Protein AF-E1SP85-F1 (afdb_monomer_lite)

Organism: Ferrimonas balearica (strain DSM 9799 / CCM 4581 / KCTC 23876 / PAT) (NCBI:txid550540)

pLDDT: mean 73.95, std 17.88, range [37.81, 93.0]

Secondary structure (DSSP, 8-state):
---------EEEEEEPSSS-EEEEEE-TTS-EEEEEEESSHHHHHHHHHHTTPEEEE-PPPGGGTTTSS---

Foldseek 3Di:
DDDPLQQFAAWEKDDDPDAKIKIFGAHPVRDTPDIDIDSHPVVSCVVCVVSVHDYDYDDDPCVVVVVVPDDD

Sequence (72 aa):
MFGIKKRAQTGAIWSLEGDLYIARAYGADGNLVEQKQCPCLRQARDWLTDQGADPIDFHPSGAYFEMCGHDQ

Structure (mmCIF, N/CA/C/O backbone):
data_AF-E1SP85-F1
#
_entry.id   AF-E1SP85-F1
#
loop_
_atom_site.group_PDB
_atom_site.id
_atom_site.type_symbol
_atom_site.label_atom_id
_atom_site.label_alt_id
_atom_site.label_comp_id
_atom_site.label_asym_id
_atom_site.label_entity_id
_atom_site.label_seq_id
_atom_site.pdbx_PDB_ins_code
_atom_site.Cartn_x
_atom_site.Cartn_y
_atom_site.Cartn_z
_atom_site.occupancy
_atom_site.B_iso_or_equiv
_atom_site.auth_seq_id
_atom_site.auth_comp_id
_atom_site.auth_asym_id
_atom_site.aut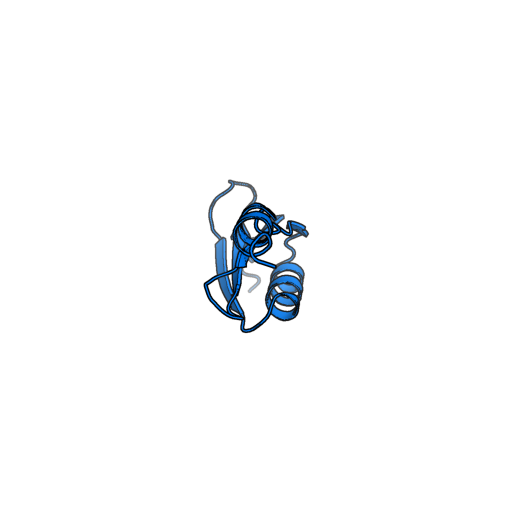h_atom_id
_atom_site.pdbx_PDB_model_num
ATOM 1 N N . MET A 1 1 ? -4.192 2.217 29.041 1.00 37.81 1 MET A N 1
ATOM 2 C CA . MET A 1 1 ? -4.247 3.426 28.194 1.00 37.81 1 MET A CA 1
ATOM 3 C C . MET A 1 1 ? -4.413 2.956 26.75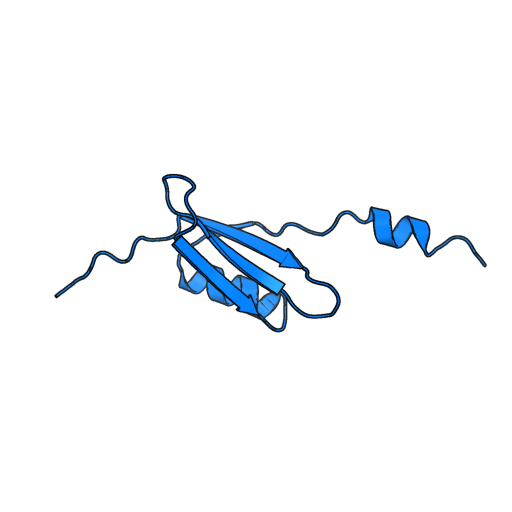0 1.00 37.81 1 MET A C 1
ATOM 5 O O . MET A 1 1 ? -3.426 2.666 26.094 1.00 37.81 1 MET A O 1
ATOM 9 N N . PHE A 1 2 ? -5.651 2.733 26.299 1.00 41.19 2 PHE A N 1
ATOM 10 C CA . PHE A 1 2 ? -5.934 2.269 24.934 1.00 41.19 2 PHE A CA 1
ATOM 11 C C . PHE A 1 2 ? -6.261 3.488 24.075 1.00 41.19 2 PHE A C 1
ATOM 13 O O . PHE A 1 2 ? -7.406 3.929 24.021 1.00 41.19 2 PHE A O 1
ATOM 20 N N . GLY A 1 3 ? -5.233 4.074 23.458 1.00 42.97 3 GLY A N 1
ATOM 21 C CA . GLY A 1 3 ? -5.441 5.027 22.375 1.00 42.97 3 GLY A CA 1
ATOM 22 C C . GLY A 1 3 ? -6.162 4.299 21.248 1.00 42.97 3 GLY A C 1
ATOM 23 O O . GLY A 1 3 ? -5.701 3.247 20.803 1.00 42.97 3 GLY A O 1
ATOM 24 N N . ILE A 1 4 ? -7.318 4.812 20.839 1.00 46.81 4 ILE A N 1
ATOM 25 C CA . ILE A 1 4 ? -8.087 4.277 19.718 1.00 46.81 4 ILE A CA 1
ATOM 26 C C . ILE A 1 4 ? -7.192 4.433 18.484 1.00 46.81 4 ILE A C 1
ATOM 28 O O . ILE A 1 4 ? -7.101 5.521 17.917 1.00 46.81 4 ILE A O 1
ATOM 32 N N . LYS A 1 5 ? -6.465 3.376 18.097 1.00 54.09 5 LYS A N 1
ATOM 33 C CA . LYS A 1 5 ? -5.795 3.342 16.795 1.00 54.09 5 LYS A CA 1
ATOM 34 C C . LYS A 1 5 ? -6.907 3.510 15.768 1.00 54.09 5 LYS A C 1
ATOM 36 O O . LYS A 1 5 ? -7.804 2.666 15.715 1.00 54.09 5 LYS A O 1
ATOM 41 N N . LYS A 1 6 ? -6.900 4.621 15.023 1.00 57.28 6 LYS A N 1
ATOM 42 C CA . LYS A 1 6 ? -7.796 4.815 13.881 1.00 57.28 6 LYS A CA 1
ATOM 43 C C . LYS A 1 6 ? -7.543 3.639 12.943 1.00 57.28 6 LYS A C 1
ATOM 45 O O . LYS A 1 6 ? -6.502 3.591 12.300 1.00 57.28 6 LYS A O 1
ATOM 50 N N . ARG A 1 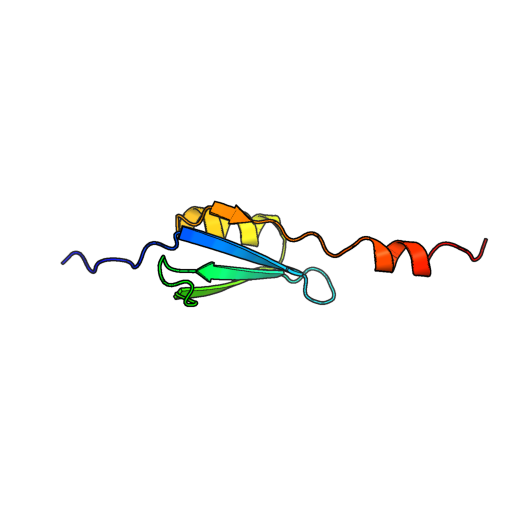7 ? -8.431 2.643 12.961 1.00 63.56 7 ARG A N 1
ATOM 51 C CA . ARG A 1 7 ? -8.311 1.479 12.086 1.00 63.56 7 ARG A CA 1
ATOM 52 C C . ARG A 1 7 ? -8.496 1.974 10.665 1.00 63.56 7 ARG A C 1
ATOM 54 O O . ARG A 1 7 ? -9.524 2.582 10.361 1.00 63.56 7 ARG A O 1
ATOM 61 N N . ALA A 1 8 ? -7.492 1.744 9.835 1.00 66.31 8 ALA A N 1
ATOM 62 C CA . ALA A 1 8 ? -7.664 1.907 8.411 1.00 66.31 8 ALA A CA 1
ATOM 63 C C . ALA A 1 8 ? -8.708 0.887 7.939 1.00 66.31 8 ALA A C 1
ATOM 65 O O . ALA A 1 8 ? -8.727 -0.241 8.420 1.00 66.31 8 ALA A O 1
ATOM 66 N N . GLN A 1 9 ? -9.618 1.306 7.066 1.00 76.56 9 GLN A N 1
ATOM 67 C CA . GLN A 1 9 ? -10.623 0.421 6.471 1.00 76.56 9 GLN A CA 1
ATOM 68 C C . GLN A 1 9 ?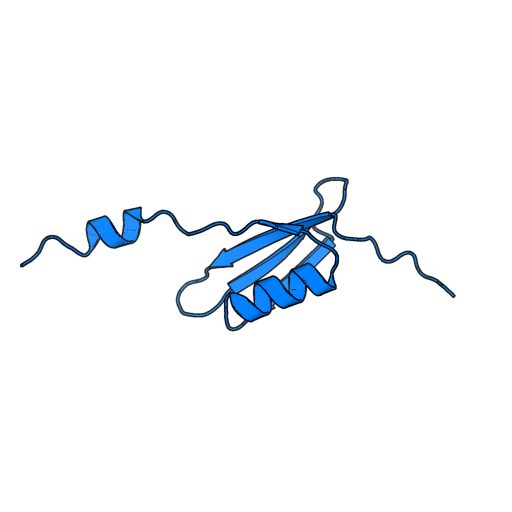 -10.196 -0.044 5.083 1.00 76.56 9 GLN A C 1
ATOM 70 O O . GLN A 1 9 ? -10.536 -1.146 4.664 1.00 76.56 9 GLN A O 1
ATOM 75 N N . THR A 1 10 ? -9.430 0.784 4.376 1.00 84.06 10 THR A N 1
ATOM 76 C CA . THR A 1 10 ? -9.064 0.535 2.983 1.00 84.06 10 THR A CA 1
ATOM 77 C C . THR A 1 10 ? -7.622 0.932 2.745 1.00 84.06 10 THR A C 1
ATOM 79 O O . THR A 1 10 ? -7.131 1.914 3.306 1.00 84.06 10 THR A O 1
ATOM 82 N N . GLY A 1 11 ? -6.932 0.147 1.928 1.00 88.50 11 GLY A N 1
ATOM 83 C CA . GLY A 1 11 ? -5.555 0.381 1.539 1.00 88.50 11 GLY A CA 1
ATOM 84 C C . GLY A 1 11 ? -5.438 0.560 0.036 1.00 88.50 11 GLY A C 1
ATOM 85 O O . GLY A 1 11 ? -6.144 -0.099 -0.720 1.00 88.50 11 GLY A O 1
ATOM 86 N N . ALA A 1 12 ? -4.532 1.423 -0.405 1.00 88.81 12 ALA A N 1
ATOM 87 C CA . ALA A 1 12 ? -4.152 1.509 -1.809 1.00 88.81 12 ALA A CA 1
ATOM 88 C C . ALA A 1 12 ? -2.631 1.488 -1.946 1.00 88.81 12 ALA A C 1
ATOM 90 O O . ALA A 1 12 ? -1.907 2.013 -1.092 1.00 88.81 12 ALA A O 1
ATOM 91 N N . ILE A 1 13 ? -2.156 0.860 -3.018 1.00 88.81 13 ILE A N 1
ATOM 92 C CA . ILE A 1 13 ? -0.734 0.717 -3.324 1.00 88.81 13 ILE A CA 1
ATOM 93 C C . ILE A 1 13 ? -0.454 1.389 -4.668 1.00 88.81 13 ILE A C 1
ATOM 95 O O . ILE A 1 13 ? -1.143 1.125 -5.649 1.00 88.81 13 ILE A O 1
ATOM 99 N N . TRP A 1 14 ? 0.573 2.235 -4.716 1.00 86.69 14 TRP A N 1
ATOM 100 C CA . TRP A 1 14 ? 1.104 2.819 -5.948 1.00 86.69 14 TRP A CA 1
ATOM 101 C C . TRP A 1 14 ? 2.491 2.259 -6.223 1.00 86.69 14 TRP A C 1
ATOM 103 O O . TRP A 1 14 ? 3.314 2.200 -5.309 1.00 86.69 14 TRP A O 1
ATOM 113 N N . SER A 1 15 ? 2.763 1.914 -7.480 1.00 85.25 15 SER A N 1
ATOM 114 C CA . SER A 1 15 ? 4.135 1.732 -7.956 1.00 85.25 15 SER A CA 1
ATOM 115 C C . SER A 1 15 ? 4.757 3.102 -8.202 1.00 85.25 15 SER A C 1
ATOM 117 O O . SER A 1 15 ? 4.139 3.966 -8.827 1.00 85.25 15 SER A O 1
ATOM 119 N N . LEU A 1 16 ? 5.973 3.297 -7.715 1.00 81.25 16 LEU A N 1
ATOM 120 C CA . LEU A 1 16 ? 6.869 4.349 -8.178 1.00 81.25 16 LEU A CA 1
ATOM 121 C C . LEU A 1 16 ? 7.744 3.786 -9.307 1.00 81.25 16 LEU A C 1
ATOM 123 O O . LEU A 1 16 ? 7.692 2.588 -9.589 1.00 81.25 16 LEU A O 1
ATOM 127 N N . GLU A 1 17 ? 8.529 4.637 -9.967 1.00 74.50 17 GLU A N 1
ATOM 128 C CA . GLU A 1 17 ? 9.531 4.167 -10.929 1.00 74.50 17 GLU A CA 1
ATOM 129 C C . GLU A 1 17 ? 10.554 3.247 -10.235 1.00 74.50 17 GLU A C 1
ATOM 131 O O . GLU A 1 17 ? 11.101 3.586 -9.180 1.00 74.50 17 GLU A O 1
ATOM 136 N N . GLY A 1 18 ? 10.798 2.072 -10.827 1.00 71.88 18 GLY A N 1
ATOM 137 C CA . GLY A 1 18 ? 11.626 1.005 -10.254 1.00 71.88 18 GLY A CA 1
ATOM 138 C C . GLY A 1 18 ? 10.836 0.023 -9.377 1.00 71.88 18 GLY A C 1
ATOM 139 O O . GLY A 1 18 ? 9.662 -0.236 -9.621 1.00 71.88 18 GLY A O 1
ATOM 140 N N . ASP A 1 19 ? 11.488 -0.524 -8.346 1.00 75.75 19 ASP A N 1
ATOM 141 C CA . ASP A 1 19 ? 10.909 -1.516 -7.417 1.00 75.75 19 ASP A CA 1
ATOM 142 C C . ASP A 1 19 ? 10.299 -0.888 -6.147 1.00 75.75 19 ASP A C 1
ATOM 144 O O . ASP A 1 19 ? 10.051 -1.565 -5.148 1.00 75.75 19 ASP A O 1
ATOM 148 N N . LEU A 1 20 ? 10.069 0.425 -6.143 1.00 85.19 20 LEU A N 1
ATOM 149 C CA . LEU A 1 20 ? 9.557 1.145 -4.978 1.00 85.19 20 LEU A CA 1
ATOM 150 C C . LEU A 1 20 ? 8.033 1.270 -5.029 1.00 85.19 20 LEU A C 1
ATOM 152 O O . LEU A 1 20 ? 7.450 1.597 -6.056 1.00 85.19 20 LEU A O 1
ATOM 156 N N . TYR A 1 21 ? 7.385 1.069 -3.884 1.00 87.50 21 TYR A N 1
ATOM 157 C CA . TYR A 1 21 ? 5.932 1.112 -3.738 1.00 87.50 21 TYR A CA 1
ATOM 158 C C . TYR A 1 21 ? 5.536 2.052 -2.601 1.00 87.50 21 TYR A C 1
ATOM 160 O O . TYR A 1 21 ? 6.222 2.133 -1.585 1.00 87.50 21 TYR A O 1
ATOM 168 N N . ILE A 1 22 ? 4.404 2.742 -2.729 1.00 92.06 22 ILE A N 1
ATOM 169 C CA . ILE A 1 22 ? 3.788 3.504 -1.633 1.00 92.06 22 ILE A CA 1
ATOM 170 C C . ILE A 1 22 ? 2.491 2.812 -1.244 1.00 92.06 22 ILE A C 1
ATOM 172 O O . ILE A 1 22 ? 1.563 2.765 -2.045 1.00 92.06 22 ILE A O 1
ATOM 176 N N . ALA A 1 23 ? 2.404 2.337 -0.006 1.00 91.75 23 ALA A N 1
ATOM 177 C CA . ALA A 1 23 ? 1.155 1.911 0.605 1.00 91.75 23 ALA A CA 1
ATOM 178 C C . ALA A 1 23 ? 0.514 3.088 1.350 1.00 91.75 23 ALA A C 1
ATOM 180 O O . ALA A 1 23 ? 1.185 3.760 2.136 1.00 91.75 23 ALA A O 1
ATOM 181 N N . ARG A 1 24 ? -0.778 3.339 1.131 1.00 92.88 24 ARG A N 1
ATOM 182 C CA . ARG A 1 24 ? -1.565 4.339 1.867 1.00 92.88 24 ARG A CA 1
ATOM 183 C C . ARG A 1 24 ? -2.782 3.693 2.499 1.00 92.88 24 ARG A C 1
ATOM 185 O O . ARG A 1 24 ? -3.517 2.977 1.827 1.00 92.88 24 ARG A O 1
ATOM 192 N N . ALA A 1 25 ? -2.988 3.982 3.774 1.00 91.25 25 ALA A N 1
ATOM 193 C CA . ALA A 1 25 ? -4.074 3.469 4.585 1.00 91.25 25 ALA A CA 1
ATOM 194 C C . ALA A 1 25 ? -5.096 4.589 4.835 1.00 91.25 25 ALA A C 1
ATOM 196 O O . ALA A 1 25 ? -4.741 5.674 5.304 1.00 91.25 25 ALA A O 1
ATOM 197 N N . TYR A 1 26 ? -6.360 4.329 4.516 1.00 88.69 26 TYR A N 1
ATOM 198 C CA . TYR A 1 26 ? -7.456 5.292 4.584 1.00 88.69 26 TYR A CA 1
ATOM 199 C C . TYR A 1 26 ? -8.440 4.932 5.695 1.00 88.69 26 TYR A C 1
ATOM 201 O O . TYR A 1 26 ? -8.760 3.760 5.915 1.00 88.69 26 TYR A O 1
ATOM 209 N N . GLY A 1 27 ? -8.911 5.954 6.406 1.00 86.44 27 GLY A N 1
ATOM 210 C CA . GLY A 1 27 ? -9.956 5.834 7.417 1.00 86.44 27 GLY A CA 1
ATOM 211 C C . GLY A 1 27 ? -11.351 5.739 6.798 1.00 86.44 27 GLY A C 1
ATOM 212 O O . GLY A 1 27 ? -11.528 5.895 5.593 1.00 86.44 27 GLY A O 1
ATOM 213 N N . ALA A 1 28 ? -12.363 5.524 7.642 1.00 83.38 28 ALA A N 1
ATOM 214 C CA . ALA A 1 28 ? -13.770 5.450 7.224 1.00 83.38 28 ALA A CA 1
ATOM 215 C C . ALA A 1 28 ? -14.303 6.751 6.592 1.00 83.38 28 ALA A C 1
ATOM 217 O O . ALA A 1 28 ? -15.291 6.747 5.868 1.00 83.38 28 ALA A O 1
ATOM 218 N N . ASP A 1 29 ? -13.652 7.872 6.890 1.00 85.00 29 ASP A N 1
ATOM 219 C CA . ASP A 1 29 ? -13.928 9.197 6.342 1.00 85.00 29 ASP A CA 1
ATOM 220 C C . ASP A 1 29 ? -13.252 9.434 4.980 1.00 85.00 29 ASP A C 1
ATOM 222 O O . ASP A 1 29 ? -13.359 10.525 4.425 1.00 85.00 29 ASP A O 1
ATOM 226 N N . GLY A 1 30 ? -12.536 8.436 4.448 1.00 82.50 30 GLY A N 1
ATOM 227 C CA . GLY A 1 30 ? -11.759 8.547 3.214 1.00 82.50 30 GLY A CA 1
ATOM 228 C C . GLY A 1 30 ? -10.477 9.369 3.365 1.00 82.50 30 GLY A C 1
ATOM 229 O O . GLY A 1 30 ? -9.766 9.575 2.381 1.00 82.50 30 GLY A O 1
ATOM 230 N N . ASN A 1 31 ? -10.144 9.825 4.576 1.00 88.06 31 ASN A N 1
ATOM 231 C CA . ASN A 1 31 ? -8.922 10.579 4.816 1.00 88.06 31 ASN A CA 1
ATOM 232 C C . ASN A 1 31 ? -7.722 9.644 4.963 1.00 88.06 31 ASN A C 1
ATOM 234 O O . ASN A 1 31 ? -7.821 8.535 5.496 1.00 88.06 31 ASN A O 1
ATOM 238 N N . LEU A 1 32 ? -6.561 10.122 4.512 1.00 88.00 32 LEU A N 1
ATOM 239 C CA . LEU A 1 32 ? -5.295 9.429 4.706 1.00 88.00 32 LEU A CA 1
ATOM 240 C C . LEU A 1 32 ? -4.973 9.366 6.205 1.00 88.00 32 LEU A C 1
ATOM 242 O O . LEU A 1 32 ? -4.829 10.399 6.857 1.00 88.00 32 LEU A O 1
ATOM 246 N N . VAL A 1 33 ? -4.847 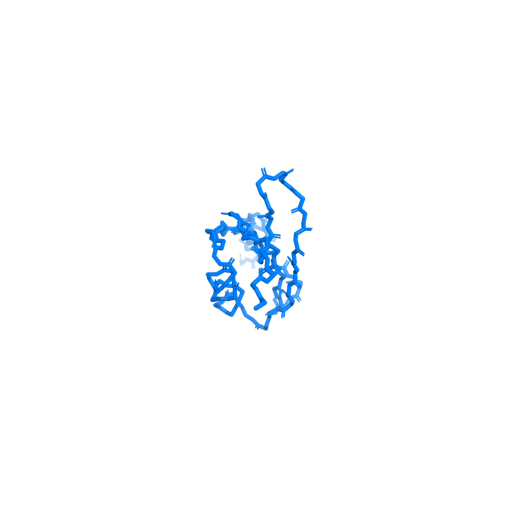8.153 6.738 1.00 90.12 33 VAL A N 1
ATOM 247 C CA . VAL A 1 33 ? -4.456 7.915 8.134 1.00 90.12 33 VAL A CA 1
ATOM 248 C C . VAL A 1 33 ? -2.946 7.763 8.226 1.00 90.12 33 VAL A C 1
ATOM 250 O O . VAL A 1 33 ? -2.311 8.405 9.058 1.00 90.12 33 VAL A O 1
ATOM 253 N N . GLU A 1 34 ? -2.373 6.933 7.357 1.00 92.06 34 GLU A N 1
ATOM 254 C CA . GLU A 1 34 ? -0.947 6.627 7.363 1.00 92.06 34 GLU A CA 1
ATOM 255 C C . GLU A 1 34 ? -0.473 6.236 5.960 1.00 92.06 34 GLU A C 1
ATOM 257 O O . GLU A 1 34 ? -1.252 5.755 5.133 1.00 92.06 34 GLU A O 1
ATOM 262 N N . GLN A 1 35 ? 0.815 6.425 5.680 1.00 93.00 35 GLN A N 1
ATOM 263 C CA . GLN A 1 35 ? 1.442 5.932 4.459 1.00 93.00 35 GLN A CA 1
ATOM 264 C C . GLN A 1 35 ? 2.852 5.413 4.726 1.00 93.00 35 GLN A C 1
ATOM 266 O O . GLN A 1 35 ? 3.555 5.933 5.594 1.00 93.00 35 GLN A O 1
ATOM 271 N N . LYS A 1 36 ? 3.288 4.432 3.932 1.00 92.94 36 LYS A N 1
ATOM 272 C CA . LYS A 1 36 ? 4.625 3.844 4.023 1.00 92.94 36 LYS A CA 1
ATOM 273 C C . LYS A 1 36 ? 5.201 3.522 2.648 1.00 92.94 36 LYS A C 1
ATOM 275 O O . LYS A 1 36 ? 4.537 2.918 1.808 1.00 92.94 36 LYS A O 1
ATOM 280 N N . GLN A 1 37 ? 6.466 3.885 2.447 1.00 93.00 37 GLN A N 1
ATOM 281 C CA . GLN A 1 37 ? 7.251 3.417 1.307 1.00 93.00 37 GLN A CA 1
ATOM 282 C C . GLN A 1 37 ? 7.766 2.001 1.569 1.00 93.00 37 GLN A C 1
ATOM 284 O O . GLN A 1 37 ? 8.302 1.715 2.641 1.00 93.00 37 GLN A O 1
ATOM 289 N N . CYS A 1 38 ? 7.596 1.124 0.588 1.00 88.62 38 CYS A N 1
ATOM 290 C CA . CYS A 1 38 ? 7.965 -0.280 0.649 1.00 88.62 38 CYS A CA 1
ATOM 291 C C . CYS A 1 38 ? 8.861 -0.636 -0.551 1.00 88.62 38 CYS A C 1
ATOM 293 O O . CYS A 1 38 ? 8.585 -0.196 -1.664 1.00 88.62 38 CYS A O 1
ATOM 295 N N . PRO A 1 39 ? 9.904 -1.454 -0.354 1.00 87.75 39 PRO A N 1
ATOM 296 C CA . PRO A 1 39 ? 10.833 -1.877 -1.402 1.00 87.75 39 PRO A CA 1
ATOM 297 C C . PRO A 1 39 ? 10.275 -2.970 -2.328 1.00 87.75 39 PRO A C 1
ATOM 299 O O . PRO A 1 39 ? 10.998 -3.458 -3.185 1.00 87.75 39 PRO A O 1
ATOM 302 N N . CYS A 1 40 ? 9.039 -3.434 -2.109 1.00 86.50 40 CYS A N 1
ATOM 303 C CA . CYS A 1 40 ? 8.334 -4.335 -3.018 1.00 86.50 40 CYS A CA 1
ATOM 304 C C . CYS A 1 40 ? 6.826 -4.370 -2.718 1.00 86.50 40 CYS A C 1
ATOM 306 O O . CYS A 1 40 ? 6.390 -4.045 -1.606 1.00 86.50 40 CYS A O 1
ATOM 308 N N . LEU A 1 41 ? 6.034 -4.845 -3.688 1.00 84.88 41 LEU A N 1
ATOM 309 C CA . LEU A 1 41 ? 4.576 -4.977 -3.576 1.00 84.88 41 LEU A CA 1
ATOM 310 C C . LEU A 1 41 ? 4.150 -5.839 -2.381 1.00 84.88 41 LEU A C 1
ATOM 312 O O . LEU A 1 41 ? 3.210 -5.497 -1.668 1.00 84.88 41 LEU A O 1
ATOM 316 N N . ARG A 1 42 ? 4.863 -6.944 -2.125 1.00 88.31 42 ARG A N 1
ATOM 317 C CA . ARG A 1 42 ? 4.559 -7.838 -0.999 1.00 88.31 42 ARG A CA 1
ATOM 318 C C . ARG A 1 42 ? 4.620 -7.096 0.336 1.00 88.31 42 ARG A C 1
ATOM 320 O O . ARG A 1 42 ? 3.684 -7.186 1.116 1.00 88.31 42 ARG A O 1
ATOM 327 N N . GLN A 1 43 ? 5.675 -6.313 0.565 1.00 89.62 43 GLN A N 1
ATOM 328 C CA . GLN A 1 43 ? 5.810 -5.546 1.805 1.00 89.62 43 GLN A CA 1
ATOM 329 C C . GLN A 1 43 ? 4.755 -4.441 1.932 1.00 89.62 43 GLN A C 1
ATOM 331 O O . GLN A 1 43 ? 4.323 -4.146 3.043 1.00 89.62 43 GLN A O 1
ATOM 336 N N . ALA A 1 44 ? 4.309 -3.858 0.815 1.00 89.38 44 ALA A N 1
ATOM 337 C CA . ALA A 1 44 ? 3.202 -2.905 0.815 1.00 89.38 44 ALA A CA 1
ATOM 338 C C . ALA A 1 44 ? 1.872 -3.563 1.233 1.00 89.38 44 ALA A C 1
ATOM 340 O O . ALA A 1 44 ? 1.151 -3.003 2.059 1.00 89.38 44 ALA A O 1
ATOM 341 N N . ARG A 1 45 ? 1.574 -4.768 0.725 1.00 88.69 45 ARG A N 1
ATOM 342 C CA . A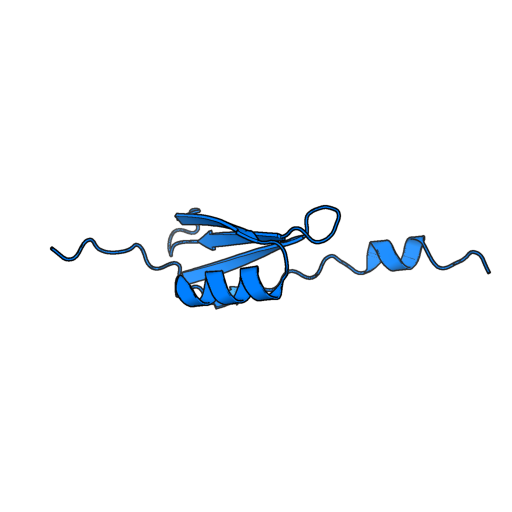RG A 1 45 ? 0.379 -5.548 1.098 1.00 88.69 45 ARG A CA 1
ATOM 343 C C . ARG A 1 45 ? 0.410 -6.017 2.550 1.00 88.69 45 ARG A C 1
ATOM 345 O O . ARG A 1 45 ? -0.576 -5.835 3.265 1.00 88.69 45 ARG A O 1
ATOM 352 N N . ASP A 1 46 ? 1.538 -6.579 2.982 1.00 89.81 46 ASP A N 1
ATOM 353 C CA . ASP A 1 46 ? 1.729 -7.047 4.359 1.00 89.81 46 ASP A CA 1
ATOM 354 C C . ASP A 1 46 ? 1.528 -5.876 5.335 1.00 89.81 46 ASP A C 1
ATOM 356 O O . ASP A 1 46 ? 0.781 -5.984 6.304 1.00 89.81 46 ASP A O 1
ATOM 360 N N . TRP A 1 47 ? 2.087 -4.702 5.013 1.00 91.88 47 TRP A N 1
ATOM 361 C CA . TRP A 1 47 ? 1.908 -3.508 5.834 1.00 91.88 47 TRP A CA 1
ATOM 362 C C . TRP A 1 47 ? 0.454 -3.020 5.893 1.00 91.88 47 TRP A C 1
ATOM 364 O O . TRP A 1 47 ? -0.008 -2.665 6.973 1.00 91.88 47 TRP A O 1
ATOM 374 N N . LEU A 1 48 ? -0.288 -3.007 4.777 1.00 89.19 48 LEU A N 1
ATOM 375 C CA . LEU A 1 48 ? -1.711 -2.625 4.786 1.00 89.19 48 LEU A CA 1
ATOM 376 C C . LEU A 1 48 ? -2.560 -3.598 5.608 1.00 89.19 48 LEU A C 1
ATOM 378 O O . LEU A 1 48 ? -3.409 -3.163 6.387 1.00 89.19 48 LEU A O 1
ATOM 382 N N . THR A 1 49 ? -2.266 -4.893 5.498 1.00 87.69 49 THR A N 1
ATOM 383 C CA . THR A 1 49 ? -2.914 -5.941 6.294 1.00 87.69 49 THR A CA 1
ATOM 384 C C . THR A 1 49 ? -2.665 -5.723 7.790 1.00 87.69 49 THR A C 1
ATOM 386 O O . THR A 1 49 ? -3.608 -5.765 8.581 1.00 87.69 49 THR A O 1
ATOM 389 N N . ASP A 1 50 ? -1.430 -5.385 8.182 1.00 87.69 50 ASP A N 1
ATOM 390 C CA . ASP A 1 50 ? -1.075 -5.042 9.568 1.00 87.69 50 ASP A CA 1
ATOM 391 C C . ASP A 1 50 ? -1.811 -3.788 10.083 1.00 87.69 50 ASP A C 1
ATOM 393 O O . ASP A 1 50 ? -2.104 -3.684 11.278 1.00 87.69 50 ASP A O 1
ATOM 397 N N . GLN A 1 51 ? -2.151 -2.841 9.197 1.00 83.38 51 GLN A N 1
ATOM 398 C CA . GLN A 1 51 ? -2.988 -1.680 9.540 1.00 83.38 51 GLN A CA 1
ATOM 399 C C . GLN A 1 51 ? -4.482 -2.020 9.680 1.00 83.38 51 GLN A C 1
ATOM 401 O O . GLN A 1 51 ? -5.274 -1.164 10.089 1.00 83.38 51 GLN A O 1
ATOM 406 N N . GLY A 1 52 ? -4.879 -3.256 9.367 1.00 82.38 52 GLY A N 1
ATOM 407 C CA . GLY A 1 52 ? -6.275 -3.683 9.308 1.00 82.38 52 GLY A CA 1
ATOM 408 C C . GLY A 1 52 ? -7.026 -3.145 8.090 1.00 82.38 52 GLY A C 1
ATOM 409 O O . GLY A 1 52 ? -8.254 -3.194 8.081 1.00 82.38 52 GLY A O 1
ATOM 410 N N . ALA A 1 53 ? -6.301 -2.627 7.095 1.00 82.81 53 ALA A N 1
ATOM 411 C CA . ALA A 1 53 ? -6.856 -2.170 5.834 1.00 82.81 53 ALA A CA 1
ATOM 412 C C . ALA A 1 53 ? -6.989 -3.346 4.864 1.00 82.81 53 ALA A C 1
ATOM 414 O O . ALA A 1 53 ? -6.046 -4.121 4.710 1.00 82.81 53 ALA A O 1
ATOM 415 N N . ASP A 1 54 ? -8.121 -3.438 4.167 1.00 76.31 54 ASP A N 1
ATOM 416 C CA . ASP A 1 54 ? -8.252 -4.358 3.036 1.00 76.31 54 ASP A CA 1
ATOM 417 C C . ASP A 1 54 ? -7.477 -3.774 1.834 1.00 76.31 54 ASP A C 1
ATOM 419 O O . ASP A 1 54 ? -7.781 -2.645 1.411 1.00 76.31 54 ASP A O 1
ATOM 423 N N . PRO A 1 55 ? -6.409 -4.433 1.340 1.00 63.34 55 PRO A N 1
ATOM 424 C CA . PRO A 1 55 ? -5.572 -3.875 0.288 1.00 63.34 55 PRO A CA 1
ATOM 425 C C . PRO A 1 55 ? -6.277 -3.955 -1.069 1.00 63.34 55 PRO A C 1
ATOM 427 O O . PRO A 1 55 ? -6.575 -5.034 -1.572 1.00 63.34 55 PRO A O 1
ATOM 430 N N . ILE A 1 56 ? -6.475 -2.803 -1.709 1.00 68.75 56 ILE A N 1
ATOM 431 C CA . ILE A 1 56 ? -6.886 -2.726 -3.110 1.00 68.75 56 ILE A CA 1
ATOM 432 C C . ILE A 1 56 ? -5.619 -2.594 -3.957 1.00 68.75 56 ILE A C 1
ATOM 434 O O . ILE A 1 56 ? -4.924 -1.573 -3.921 1.00 68.75 56 ILE A O 1
ATOM 438 N N . ASP A 1 57 ? -5.305 -3.641 -4.717 1.00 62.25 57 ASP A N 1
ATOM 439 C CA . ASP A 1 57 ? -4.195 -3.627 -5.664 1.00 62.25 57 ASP A CA 1
ATOM 440 C C . ASP A 1 57 ? -4.577 -2.850 -6.928 1.00 62.25 57 ASP A C 1
ATOM 442 O O . ASP A 1 57 ? -5.312 -3.337 -7.788 1.00 62.25 57 ASP A O 1
ATOM 446 N N . PHE A 1 58 ? -4.032 -1.644 -7.074 1.00 59.31 58 PHE A N 1
ATOM 447 C CA . PHE A 1 58 ? -4.073 -0.922 -8.339 1.00 59.31 58 PHE A CA 1
ATOM 448 C C . PHE A 1 58 ? -2.887 -1.366 -9.194 1.00 59.31 58 PHE A C 1
ATOM 450 O O . PHE A 1 58 ? -1.767 -0.879 -9.047 1.00 59.31 58 PHE A O 1
ATOM 457 N N . HIS A 1 59 ? -3.133 -2.317 -10.093 1.00 51.88 59 HIS A N 1
ATOM 458 C CA . HIS A 1 59 ? -2.171 -2.634 -11.142 1.00 51.88 59 HIS A CA 1
ATOM 459 C C . HIS A 1 59 ? -2.008 -1.408 -12.059 1.00 51.88 59 HIS A C 1
ATOM 461 O O . HIS A 1 59 ? -3.022 -0.861 -12.507 1.00 51.88 59 HIS A O 1
ATOM 467 N N . PRO A 1 60 ? -0.777 -0.957 -12.370 1.00 52.31 60 PRO A N 1
ATOM 468 C CA . PRO A 1 60 ? -0.586 0.017 -13.435 1.00 52.31 60 PRO A CA 1
ATOM 469 C C . PRO A 1 60 ? -1.169 -0.564 -14.729 1.00 52.31 60 PRO A C 1
ATOM 471 O O . PRO A 1 60 ? -0.953 -1.736 -15.046 1.00 52.31 60 PRO A O 1
ATOM 474 N N . SER A 1 61 ? -1.954 0.236 -15.453 1.00 48.34 61 SER A N 1
ATOM 475 C CA . SER A 1 61 ? -2.558 -0.174 -16.720 1.00 48.34 61 SER A CA 1
ATOM 476 C C . SER A 1 61 ? -1.471 -0.690 -17.665 1.00 48.34 61 SER A C 1
ATOM 478 O O . SER A 1 61 ? -0.486 0.014 -17.895 1.00 48.34 61 SER A O 1
ATOM 480 N N . GLY A 1 62 ? -1.674 -1.869 -18.260 1.00 48.75 62 GLY A N 1
ATOM 481 C CA . GLY A 1 62 ? -0.762 -2.484 -19.236 1.00 48.75 62 GLY A CA 1
ATOM 482 C C . GLY A 1 62 ? -0.454 -1.636 -20.481 1.00 48.75 62 GLY A C 1
ATOM 483 O O . GLY A 1 62 ? 0.377 -2.036 -21.287 1.00 48.75 62 GLY A O 1
ATOM 484 N N . ALA A 1 63 ? -1.045 -0.444 -20.606 1.00 53.19 63 ALA A N 1
ATOM 485 C CA . ALA A 1 63 ? -0.784 0.527 -21.664 1.00 53.19 63 ALA A CA 1
ATOM 486 C C . ALA A 1 63 ? 0.701 0.926 -21.807 1.00 53.19 63 ALA A C 1
ATOM 488 O O . ALA A 1 63 ? 1.099 1.355 -22.883 1.00 53.19 63 ALA A O 1
ATOM 489 N N . TYR A 1 64 ? 1.541 0.765 -20.773 1.00 50.53 64 TYR A N 1
ATOM 490 C CA . TYR A 1 64 ? 2.992 0.973 -20.913 1.00 50.53 64 TYR A CA 1
ATOM 491 C C . TYR A 1 64 ? 3.690 -0.192 -21.646 1.00 50.53 64 TYR A C 1
ATOM 493 O O . TYR A 1 64 ? 4.609 0.034 -22.427 1.00 50.53 64 TYR A O 1
ATOM 501 N N . PHE A 1 65 ? 3.227 -1.436 -21.461 1.00 48.56 65 PHE A N 1
ATOM 502 C CA . PHE A 1 65 ? 3.801 -2.611 -22.133 1.00 48.56 65 PHE A CA 1
ATOM 503 C C . PHE A 1 65 ? 3.407 -2.700 -23.612 1.00 48.56 65 PHE A C 1
ATOM 505 O O . PHE A 1 65 ? 4.183 -3.217 -24.412 1.00 48.56 65 PHE A O 1
ATOM 512 N N . GLU A 1 66 ? 2.251 -2.152 -23.994 1.00 47.03 66 GLU A N 1
ATOM 513 C CA . GLU A 1 66 ? 1.817 -2.094 -25.398 1.00 47.03 66 GLU A CA 1
ATOM 514 C C . GLU A 1 66 ? 2.617 -1.078 -26.236 1.00 47.03 66 GLU A C 1
ATOM 516 O O . GLU A 1 66 ? 2.681 -1.212 -27.454 1.00 47.03 66 GLU A O 1
ATOM 521 N N . MET A 1 67 ? 3.288 -0.099 -25.613 1.00 50.50 67 MET A N 1
ATOM 522 C CA . MET A 1 67 ? 4.105 0.898 -26.328 1.00 50.50 67 MET A CA 1
ATOM 523 C C . MET A 1 67 ? 5.574 0.487 -26.514 1.00 50.50 67 MET A C 1
ATOM 525 O O . MET A 1 67 ? 6.270 1.086 -27.330 1.00 50.50 67 MET A O 1
ATOM 529 N N . CYS A 1 68 ? 6.057 -0.532 -25.794 1.00 49.06 68 CYS A N 1
ATOM 530 C CA . CYS A 1 68 ? 7.443 -1.016 -25.892 1.00 49.06 68 CYS A CA 1
ATOM 531 C C . CYS A 1 68 ? 7.592 -2.313 -26.708 1.00 49.06 68 CYS A C 1
ATOM 533 O O . CYS A 1 68 ? 8.688 -2.866 -26.771 1.00 49.06 68 CYS A O 1
ATOM 535 N N . GLY A 1 69 ? 6.515 -2.817 -27.316 1.00 47.62 69 GLY A N 1
ATOM 536 C CA . GLY A 1 69 ? 6.485 -4.132 -27.958 1.00 47.62 69 GLY A CA 1
ATOM 537 C C . GLY A 1 69 ? 5.940 -4.119 -29.380 1.00 47.62 69 GLY A C 1
ATOM 538 O O . GLY A 1 69 ? 5.016 -4.869 -29.652 1.00 47.62 69 GLY A O 1
ATOM 539 N N . HIS A 1 70 ? 6.479 -3.287 -30.275 1.00 42.69 70 HIS A N 1
ATOM 540 C CA . HIS A 1 70 ? 6.221 -3.400 -31.721 1.00 42.69 70 HIS A CA 1
ATOM 541 C C . HIS A 1 70 ? 7.392 -2.884 -32.585 1.00 42.69 70 HIS A C 1
ATOM 543 O O . HIS A 1 70 ? 7.184 -2.256 -33.616 1.00 42.69 70 HIS A O 1
ATOM 549 N N . ASP A 1 71 ? 8.626 -3.192 -32.179 1.00 44.59 71 ASP A N 1
ATOM 550 C CA . ASP A 1 71 ? 9.815 -3.125 -33.044 1.00 44.59 71 ASP A CA 1
ATOM 551 C C . ASP A 1 71 ? 10.537 -4.486 -32.940 1.00 44.59 71 ASP A C 1
ATOM 553 O O . ASP A 1 71 ? 11.439 -4.688 -32.124 1.00 44.59 71 ASP A O 1
ATOM 557 N N . GLN A 1 72 ? 10.034 -5.475 -33.684 1.00 45.00 72 GLN A N 1
ATOM 558 C CA . GLN A 1 72 ? 10.763 -6.689 -34.074 1.00 45.00 72 GLN A CA 1
ATOM 559 C C . GLN A 1 72 ? 10.719 -6.807 -35.591 1.00 45.00 72 GLN A C 1
ATOM 561 O O . GLN A 1 72 ? 9.626 -6.568 -36.156 1.00 45.00 72 GLN A O 1
#

Radius of gyration: 15.4 Å; chains: 1; bounding box: 26×18×62 Å